Protein AF-A0A3M1RCH9-F1 (afdb_monomer_lite)

Foldseek 3Di:
DVQKDWDWDQDVPPGTDIDIDGPDDPDDPVVRVVVCVVVVDDDDDPDDPVRVVVVVVVPPD

Sequence (61 aa):
LDDYEIMLDEVEGLGSFIEVEKRGEDYGPQELIDFLEGLGVKGSETRSYLEMALEKRAGSV

Radius of gyration: 13.74 Å; chains: 1; bounding box: 33×19×34 Å

Structure (mmCIF, N/CA/C/O backbone):
data_AF-A0A3M1RCH9-F1
#
_entry.id   AF-A0A3M1RCH9-F1
#
loop_
_atom_site.group_PDB
_atom_site.id
_atom_site.type_symbol
_atom_site.label_atom_id
_atom_site.label_alt_id
_atom_site.label_comp_id
_atom_site.label_asym_id
_atom_site.label_entity_id
_ato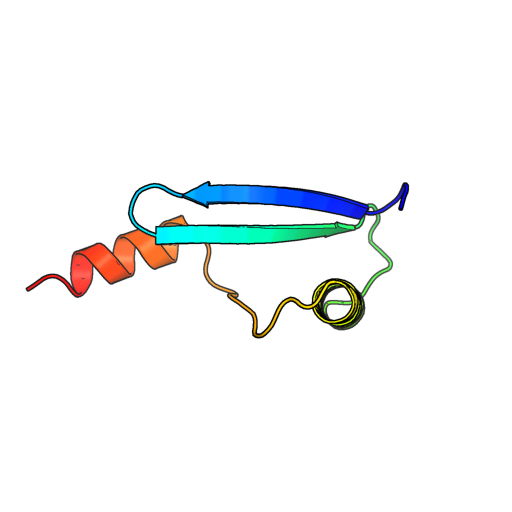m_site.label_seq_id
_atom_site.pdbx_PDB_ins_code
_atom_site.Cartn_x
_atom_site.Cartn_y
_atom_site.Cartn_z
_atom_site.occupancy
_atom_site.B_iso_or_equiv
_atom_site.auth_seq_id
_atom_site.auth_comp_id
_atom_site.auth_asym_id
_atom_site.auth_atom_id
_atom_site.pdbx_PDB_model_num
ATOM 1 N N . LEU A 1 1 ? 9.047 -10.116 -13.549 1.00 61.97 1 LEU A N 1
ATOM 2 C CA . LEU A 1 1 ? 8.561 -10.123 -12.151 1.00 61.97 1 LEU A CA 1
ATOM 3 C C . LEU A 1 1 ? 9.706 -10.273 -11.157 1.00 61.97 1 LEU A C 1
ATOM 5 O O . LEU A 1 1 ? 9.482 -9.957 -10.007 1.00 61.97 1 LEU A O 1
ATOM 9 N N . ASP A 1 2 ? 10.911 -10.688 -11.571 1.00 75.19 2 ASP A N 1
ATOM 10 C CA . ASP A 1 2 ? 12.016 -10.984 -10.640 1.00 75.19 2 ASP A CA 1
ATOM 11 C C . ASP A 1 2 ? 12.496 -9.791 -9.787 1.00 75.19 2 ASP A C 1
ATOM 13 O O . ASP A 1 2 ? 13.102 -9.999 -8.737 1.00 75.19 2 ASP A O 1
ATOM 17 N N . ASP A 1 3 ? 12.178 -8.559 -10.198 1.00 88.12 3 ASP A N 1
ATOM 18 C CA . ASP A 1 3 ? 12.509 -7.335 -9.457 1.00 88.12 3 ASP A CA 1
ATOM 19 C C . ASP A 1 3 ? 11.381 -6.840 -8.541 1.00 88.12 3 ASP A C 1
ATOM 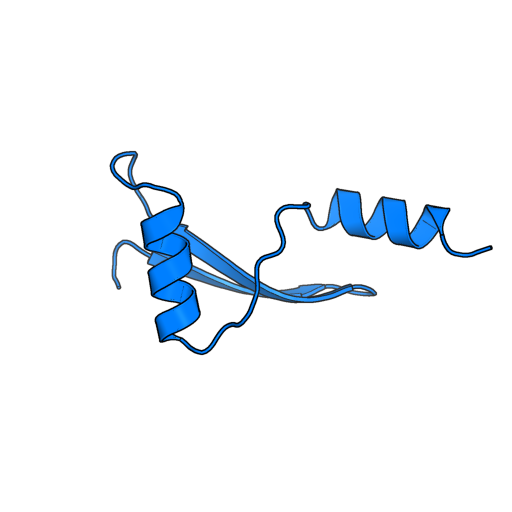21 O O . ASP A 1 3 ? 11.615 -5.917 -7.765 1.00 88.12 3 ASP A O 1
ATOM 25 N N . TYR A 1 4 ? 10.179 -7.422 -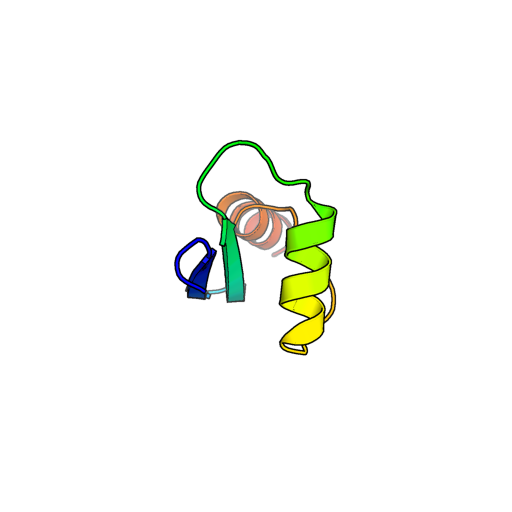8.630 1.00 90.50 4 TYR A N 1
ATOM 26 C CA . TYR A 1 4 ? 9.009 -7.020 -7.847 1.00 90.50 4 TYR A CA 1
ATOM 27 C C . TYR A 1 4 ? 8.717 -8.039 -6.750 1.00 90.50 4 TYR A C 1
ATOM 29 O O . TYR A 1 4 ? 8.558 -9.233 -7.010 1.00 90.50 4 TYR A O 1
ATOM 37 N N . GLU A 1 5 ? 8.586 -7.543 -5.531 1.00 92.94 5 GLU A N 1
ATOM 38 C CA . GLU A 1 5 ? 8.090 -8.280 -4.382 1.00 92.94 5 GLU A CA 1
ATOM 39 C C . GLU A 1 5 ? 6.647 -7.840 -4.132 1.00 92.94 5 GLU A C 1
ATOM 41 O O . GLU A 1 5 ? 6.360 -6.647 -4.070 1.00 92.94 5 GLU A O 1
ATOM 46 N N . ILE A 1 6 ? 5.725 -8.805 -4.098 1.00 93.44 6 ILE A N 1
ATOM 47 C CA . ILE A 1 6 ? 4.293 -8.555 -3.914 1.00 93.44 6 ILE A CA 1
ATOM 48 C C . ILE A 1 6 ? 3.880 -9.201 -2.601 1.00 93.44 6 ILE A C 1
ATOM 50 O O . ILE A 1 6 ? 4.068 -10.409 -2.424 1.00 93.44 6 ILE A O 1
ATOM 54 N N . MET A 1 7 ? 3.267 -8.415 -1.724 1.00 95.50 7 MET A N 1
ATOM 55 C CA . MET A 1 7 ? 2.736 -8.881 -0.449 1.00 95.50 7 MET A CA 1
ATOM 56 C C . MET A 1 7 ? 1.212 -8.803 -0.477 1.00 95.50 7 MET A C 1
ATOM 58 O O . MET A 1 7 ? 0.632 -7.840 -0.977 1.00 95.50 7 MET A O 1
ATOM 62 N N . LEU A 1 8 ? 0.565 -9.859 0.016 1.00 96.12 8 LEU A N 1
ATOM 63 C CA . LEU A 1 8 ? -0.885 -9.948 0.160 1.00 96.12 8 LEU A CA 1
ATOM 64 C C . LEU A 1 8 ? -1.179 -10.095 1.647 1.00 96.12 8 LEU A C 1
ATOM 66 O O . LEU A 1 8 ? -1.025 -11.185 2.205 1.00 96.12 8 LEU A O 1
ATOM 70 N N . ASP A 1 9 ? -1.587 -8.999 2.268 1.00 97.00 9 ASP A N 1
ATOM 71 C CA . ASP A 1 9 ? -1.697 -8.907 3.714 1.00 97.00 9 ASP A CA 1
ATOM 72 C C . ASP A 1 9 ? -3.157 -8.921 4.146 1.00 97.00 9 ASP A C 1
ATOM 74 O O . ASP A 1 9 ? -3.989 -8.184 3.623 1.00 97.00 9 ASP A O 1
ATOM 78 N N . GLU A 1 10 ? -3.459 -9.733 5.155 1.00 97.75 10 GLU A N 1
ATOM 79 C CA . GLU A 1 10 ? -4.719 -9.671 5.888 1.00 97.75 10 GLU A CA 1
ATOM 80 C C . GLU A 1 10 ? -4.426 -9.076 7.265 1.00 97.75 10 GLU A C 1
ATOM 82 O O . GLU A 1 10 ? -3.939 -9.757 8.172 1.00 97.75 10 GLU A O 1
ATOM 87 N N . VAL A 1 11 ? -4.673 -7.777 7.416 1.00 96.88 11 VAL A N 1
ATOM 88 C CA . VAL A 1 11 ? -4.297 -7.033 8.617 1.00 96.88 11 VAL A CA 1
ATOM 89 C C . VAL A 1 11 ? -5.471 -6.998 9.584 1.00 96.88 11 VAL A C 1
ATOM 91 O O . VAL A 1 11 ? -6.529 -6.426 9.295 1.00 96.88 11 VAL A O 1
ATOM 94 N N . GLU A 1 12 ? -5.288 -7.606 10.759 1.00 95.94 12 GLU A N 1
ATOM 95 C CA . GLU A 1 12 ? -6.335 -7.715 11.774 1.00 95.94 12 GLU A CA 1
ATOM 96 C C . GLU A 1 12 ? -6.918 -6.337 12.118 1.00 95.94 12 GLU A C 1
ATOM 98 O O . GLU A 1 12 ? -6.228 -5.413 12.549 1.00 95.94 12 GLU A O 1
ATOM 103 N N . GLY A 1 13 ? -8.226 -6.194 11.910 1.00 95.25 13 GLY A N 1
ATOM 104 C CA . GLY A 1 13 ? -8.939 -4.956 12.193 1.00 95.25 13 GLY A CA 1
ATOM 105 C C . GLY A 1 13 ? -8.765 -3.847 11.150 1.00 95.25 13 GLY A C 1
ATOM 106 O O . GLY A 1 13 ? -9.428 -2.824 11.311 1.00 95.25 13 GLY A O 1
ATOM 107 N N . LEU A 1 14 ? -7.978 -4.018 10.087 1.00 96.12 14 LEU A N 1
ATOM 108 C CA . LEU A 1 14 ? -7.866 -3.047 8.985 1.00 96.12 14 LEU A CA 1
ATOM 109 C C . LEU A 1 14 ? -8.365 -3.604 7.644 1.00 96.12 14 LEU A C 1
ATOM 111 O O . LEU A 1 14 ? -8.903 -2.837 6.851 1.00 96.12 14 LEU A O 1
ATOM 115 N N . GLY A 1 15 ? -8.296 -4.923 7.445 1.00 95.88 15 GLY A N 1
ATOM 116 C CA . GLY A 1 15 ? -8.762 -5.607 6.236 1.00 95.88 15 GLY A CA 1
ATOM 117 C C . GLY A 1 15 ? -7.612 -6.088 5.353 1.00 95.88 15 GLY A C 1
ATOM 118 O O . GLY A 1 15 ? -6.485 -6.229 5.826 1.00 95.88 15 GLY A O 1
ATOM 119 N N . SER A 1 16 ? -7.917 -6.355 4.084 1.00 95.50 16 SER A N 1
ATOM 120 C CA . SER A 1 16 ? -6.961 -6.892 3.114 1.00 95.50 16 SER A CA 1
ATOM 121 C C . SER A 1 16 ? -6.241 -5.784 2.347 1.00 95.50 16 SER A C 1
ATOM 123 O O . SER A 1 16 ? -6.883 -4.852 1.855 1.00 95.50 16 SER A O 1
ATOM 125 N N . PHE A 1 17 ? -4.931 -5.930 2.176 1.00 96.38 17 PHE A N 1
ATOM 126 C CA . PHE A 1 17 ? -4.076 -5.000 1.445 1.00 96.38 17 PHE A CA 1
ATOM 127 C C . PHE A 1 17 ? -3.157 -5.746 0.476 1.00 96.38 17 PHE A C 1
ATOM 129 O O . PHE A 1 17 ? -2.860 -6.930 0.641 1.00 96.38 17 PHE A O 1
ATOM 136 N N . ILE A 1 18 ? -2.728 -5.032 -0.560 1.00 95.44 18 ILE A N 1
ATOM 137 C CA . ILE A 1 18 ? -1.680 -5.466 -1.476 1.00 95.44 18 ILE A CA 1
ATOM 138 C C . ILE A 1 18 ? -0.589 -4.407 -1.471 1.00 95.44 18 ILE A C 1
ATOM 140 O O . ILE A 1 18 ? -0.866 -3.230 -1.702 1.00 95.44 18 ILE A O 1
ATOM 144 N N . GLU A 1 19 ? 0.638 -4.843 -1.233 1.00 94.88 19 GLU A N 1
ATOM 145 C CA . GLU A 1 19 ? 1.824 -4.003 -1.327 1.00 94.88 19 GLU A CA 1
ATOM 146 C C . GLU A 1 19 ? 2.706 -4.500 -2.467 1.00 94.88 19 GLU A C 1
ATOM 148 O O . GLU A 1 19 ? 2.734 -5.693 -2.793 1.00 94.88 19 GLU A O 1
ATOM 153 N N . VAL A 1 20 ? 3.415 -3.565 -3.094 1.00 93.31 20 VAL A N 1
ATOM 154 C CA . VAL A 1 20 ? 4.450 -3.889 -4.064 1.00 93.31 20 VAL A CA 1
ATOM 155 C C . VAL A 1 20 ? 5.707 -3.104 -3.737 1.00 93.31 20 VAL A C 1
ATOM 157 O O . VAL A 1 20 ? 5.675 -1.886 -3.572 1.00 93.31 20 VAL A O 1
ATOM 160 N N . GLU A 1 21 ? 6.825 -3.809 -3.700 1.00 92.06 21 GLU A N 1
ATOM 161 C CA . GLU A 1 21 ? 8.150 -3.218 -3.633 1.00 92.06 21 GLU A CA 1
ATOM 162 C C . GLU A 1 21 ? 8.942 -3.636 -4.867 1.00 92.06 21 GLU A C 1
ATOM 164 O O . GLU A 1 21 ? 8.821 -4.760 -5.355 1.00 92.06 21 GLU A O 1
ATOM 169 N N . LYS A 1 22 ? 9.772 -2.732 -5.386 1.00 92.38 22 LYS A N 1
ATOM 170 C CA . LYS A 1 22 ? 10.731 -3.053 -6.443 1.00 92.38 22 LYS A CA 1
ATOM 171 C C . LYS A 1 22 ? 12.141 -2.980 -5.874 1.00 92.38 22 LYS A C 1
ATOM 173 O O . LYS A 1 22 ? 12.470 -2.073 -5.111 1.00 92.38 22 LYS A O 1
ATOM 178 N N . ARG A 1 23 ? 12.988 -3.942 -6.234 1.00 88.38 23 ARG A N 1
ATOM 179 C CA . ARG A 1 23 ? 14.400 -3.962 -5.831 1.00 88.38 23 ARG A CA 1
ATOM 180 C C . ARG A 1 23 ? 15.211 -2.952 -6.643 1.00 88.38 23 ARG A C 1
ATOM 182 O O . ARG A 1 23 ? 15.016 -2.805 -7.846 1.00 88.38 23 ARG A O 1
ATOM 189 N N . GLY A 1 24 ? 16.179 -2.316 -5.984 1.00 85.50 24 GLY A N 1
ATOM 190 C CA . GLY A 1 24 ? 17.041 -1.289 -6.576 1.00 85.50 24 GLY A CA 1
ATOM 191 C C . GLY A 1 24 ? 16.538 0.132 -6.317 1.00 85.50 24 GLY A C 1
ATOM 192 O O . GLY A 1 24 ? 15.475 0.329 -5.745 1.00 85.50 24 GLY A O 1
ATOM 193 N N . GLU A 1 25 ? 17.330 1.127 -6.707 1.00 77.75 25 GLU A N 1
ATOM 194 C CA . GLU A 1 25 ? 17.035 2.549 -6.444 1.00 77.75 25 GLU A CA 1
ATOM 195 C C . GLU A 1 25 ? 16.486 3.286 -7.679 1.00 77.75 25 GLU A C 1
ATOM 197 O O . GLU A 1 25 ? 16.091 4.444 -7.585 1.00 77.75 25 GLU A O 1
ATOM 202 N N . ASP A 1 26 ? 16.450 2.622 -8.84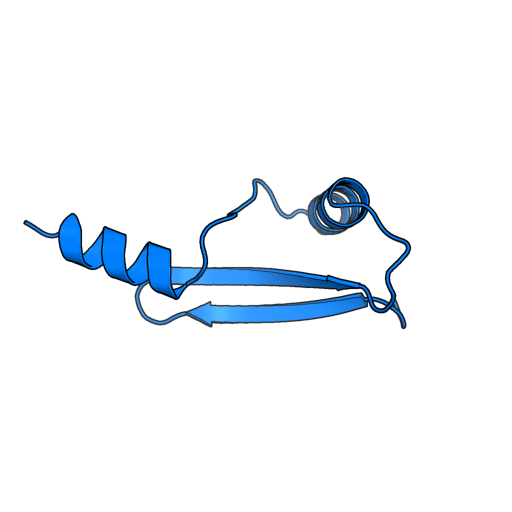0 1.00 84.19 26 ASP A N 1
ATOM 203 C CA . ASP A 1 26 ? 16.061 3.223 -10.121 1.00 84.19 26 ASP A CA 1
ATOM 204 C C . ASP A 1 26 ? 14.598 2.902 -10.465 1.00 84.19 26 ASP A C 1
ATOM 206 O O . ASP A 1 26 ? 14.285 2.134 -11.382 1.00 84.19 26 ASP A O 1
ATOM 210 N N . TYR A 1 27 ? 13.683 3.423 -9.647 1.00 85.81 27 TYR A N 1
ATOM 211 C CA . TYR A 1 27 ? 12.258 3.464 -9.965 1.00 85.81 27 TYR A CA 1
ATOM 212 C C . TYR A 1 27 ? 11.561 4.639 -9.285 1.00 85.81 27 TYR A C 1
ATOM 214 O O . TYR A 1 27 ? 11.972 5.128 -8.233 1.00 85.81 27 TYR A O 1
ATOM 222 N N . GLY A 1 28 ? 10.485 5.104 -9.915 1.00 88.62 28 GLY A N 1
ATOM 223 C CA . GLY A 1 28 ? 9.619 6.140 -9.365 1.00 88.62 28 GLY A CA 1
ATOM 224 C C . GLY A 1 28 ? 8.344 5.550 -8.755 1.00 88.62 28 GLY A C 1
ATOM 225 O O . GLY A 1 28 ? 7.904 4.482 -9.183 1.00 88.62 28 GLY A O 1
ATOM 226 N N . PRO A 1 29 ? 7.670 6.268 -7.839 1.00 88.00 29 PRO A N 1
ATOM 227 C CA . PRO A 1 29 ? 6.393 5.829 -7.270 1.00 88.00 29 PRO A CA 1
ATOM 228 C C . PRO A 1 29 ? 5.318 5.523 -8.324 1.00 88.00 29 PRO A C 1
ATOM 230 O O . PRO A 1 29 ? 4.530 4.600 -8.148 1.00 88.00 29 PRO A O 1
ATOM 233 N N . GLN A 1 30 ? 5.307 6.261 -9.442 1.00 91.19 30 GLN A N 1
ATOM 234 C CA . GLN A 1 30 ? 4.327 6.062 -10.514 1.00 91.19 30 GLN A CA 1
ATOM 235 C C . GLN A 1 30 ? 4.447 4.684 -11.174 1.00 91.19 30 GLN A C 1
ATOM 237 O O . GLN A 1 30 ? 3.436 4.092 -11.523 1.00 91.19 30 GLN A O 1
ATOM 242 N N . GLU A 1 31 ? 5.660 4.141 -11.290 1.00 92.19 31 GLU A N 1
ATOM 243 C CA . GLU A 1 31 ? 5.876 2.817 -11.882 1.00 92.19 31 GLU A CA 1
ATOM 244 C C . GLU A 1 31 ? 5.210 1.712 -11.047 1.00 92.19 31 GLU A C 1
ATOM 246 O O . GLU A 1 31 ? 4.626 0.780 -11.597 1.00 92.19 31 GLU A O 1
ATOM 251 N N . LEU A 1 32 ? 5.255 1.834 -9.715 1.00 91.88 32 LEU A N 1
ATOM 252 C CA . LEU A 1 32 ? 4.580 0.905 -8.807 1.00 91.88 32 LEU A CA 1
ATOM 253 C C . LEU A 1 32 ? 3.057 1.053 -8.869 1.00 91.88 32 LEU A C 1
ATOM 255 O O . LEU A 1 32 ? 2.341 0.054 -8.840 1.00 91.88 32 LEU A O 1
ATOM 259 N N . ILE A 1 33 ? 2.564 2.290 -8.983 1.00 91.44 33 ILE A N 1
ATOM 260 C CA 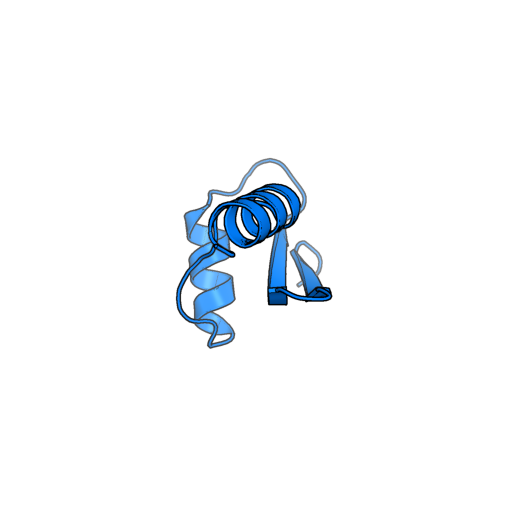. ILE A 1 33 ? 1.131 2.573 -9.123 1.00 91.44 33 ILE A CA 1
ATOM 261 C C . ILE A 1 33 ? 0.600 1.960 -10.421 1.00 91.44 33 ILE A C 1
ATOM 263 O O . ILE A 1 33 ? -0.368 1.205 -10.375 1.00 91.44 33 ILE A O 1
ATOM 267 N N . ASP A 1 34 ? 1.265 2.202 -11.552 1.00 92.75 34 ASP A N 1
ATOM 268 C CA . ASP A 1 34 ? 0.868 1.658 -12.856 1.00 92.75 34 ASP A CA 1
ATOM 269 C C . ASP A 1 34 ? 0.878 0.118 -12.844 1.00 92.75 34 ASP A C 1
ATOM 271 O O . ASP A 1 34 ? -0.001 -0.530 -13.421 1.00 92.75 34 ASP A O 1
ATOM 275 N N . PHE A 1 35 ? 1.849 -0.487 -12.148 1.00 92.25 35 PHE A N 1
ATOM 276 C CA . PHE A 1 35 ? 1.909 -1.934 -11.952 1.00 92.25 35 PHE A CA 1
ATOM 277 C C . PHE A 1 35 ? 0.699 -2.461 -11.164 1.00 92.25 35 PHE A C 1
ATOM 279 O O . PHE A 1 35 ? 0.050 -3.415 -11.600 1.00 92.25 35 PHE A O 1
ATOM 286 N N . LEU A 1 36 ? 0.361 -1.830 -10.036 1.00 93.00 36 LEU A N 1
ATOM 287 C CA . LEU A 1 36 ? -0.799 -2.197 -9.215 1.00 93.00 36 LEU A CA 1
ATOM 288 C C . LEU A 1 36 ? -2.122 -2.005 -9.972 1.00 93.00 36 LEU A C 1
ATOM 290 O O . LEU A 1 36 ? -2.990 -2.880 -9.928 1.00 93.00 36 LEU A O 1
ATOM 294 N N . GLU A 1 37 ? -2.270 -0.909 -10.717 1.00 93.88 37 GLU A N 1
ATOM 295 C CA . GLU A 1 37 ? -3.440 -0.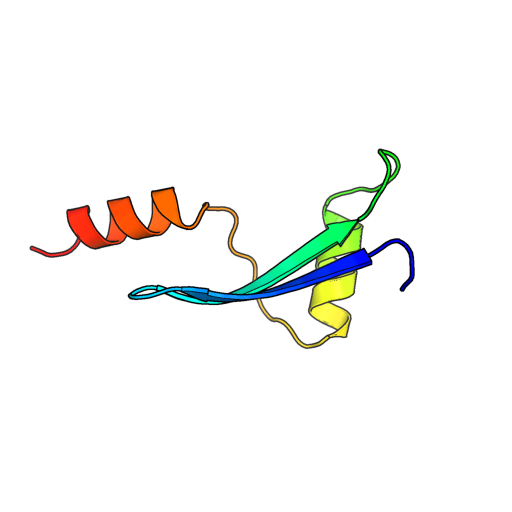670 -11.570 1.00 93.88 37 GLU A CA 1
ATOM 296 C C . GLU A 1 37 ? -3.573 -1.745 -12.658 1.00 93.88 37 GLU A C 1
ATOM 298 O O . GLU A 1 37 ? -4.677 -2.230 -12.924 1.00 93.88 37 GLU A O 1
ATOM 303 N N . GLY A 1 38 ? -2.452 -2.195 -13.233 1.00 93.88 38 GLY A N 1
ATOM 304 C CA . GLY A 1 38 ? -2.404 -3.318 -14.171 1.00 93.88 38 GLY A CA 1
ATOM 305 C C . GLY A 1 38 ? -2.881 -4.650 -13.575 1.00 93.88 38 GLY A C 1
ATOM 306 O O . GLY A 1 38 ? -3.425 -5.485 -14.299 1.00 93.88 38 GLY A O 1
ATOM 307 N N . LEU A 1 39 ? -2.747 -4.834 -12.256 1.00 91.75 39 LEU A N 1
ATOM 308 C CA . LEU A 1 39 ? -3.298 -5.976 -11.512 1.00 91.75 39 LEU A CA 1
ATOM 309 C C . LEU A 1 39 ? -4.782 -5.801 -11.143 1.00 91.75 39 LEU A C 1
ATOM 311 O O . LEU A 1 39 ? -5.393 -6.714 -10.586 1.00 91.75 39 LEU A O 1
ATOM 315 N N . GLY A 1 40 ? -5.385 -4.654 -11.467 1.00 94.31 40 GLY A N 1
ATOM 316 C CA . GLY A 1 40 ? -6.778 -4.333 -11.159 1.00 94.31 40 GLY A CA 1
ATOM 317 C C . GLY A 1 40 ? -6.993 -3.726 -9.771 1.00 94.31 40 GLY A C 1
ATOM 318 O O . GLY A 1 40 ? -8.146 -3.575 -9.354 1.00 94.31 40 GLY A O 1
ATOM 319 N N . VAL A 1 41 ? -5.917 -3.366 -9.065 1.00 93.00 41 VAL A N 1
ATOM 320 C CA . VAL A 1 41 ? -5.987 -2.633 -7.796 1.00 93.00 41 VAL A CA 1
ATOM 321 C C . VAL A 1 41 ? -6.489 -1.218 -8.071 1.00 93.00 41 VAL A C 1
ATOM 323 O O . VAL A 1 41 ? -6.150 -0.608 -9.084 1.00 93.00 41 VAL A O 1
ATOM 326 N N . LYS A 1 42 ? -7.345 -0.699 -7.189 1.00 88.81 42 LYS A N 1
ATOM 327 C CA . LYS A 1 42 ? -7.914 0.646 -7.315 1.00 88.81 42 LYS A CA 1
ATOM 328 C C . LYS A 1 42 ? -7.622 1.459 -6.069 1.00 88.81 42 LYS A C 1
ATOM 330 O O . LYS A 1 42 ? -7.929 1.016 -4.966 1.00 88.81 42 LYS A O 1
ATOM 335 N N . GLY A 1 43 ? -7.150 2.683 -6.281 1.00 87.06 43 GLY A N 1
ATOM 336 C CA . GLY A 1 43 ? -6.749 3.576 -5.201 1.00 87.06 43 GLY A CA 1
ATOM 337 C C . GLY A 1 43 ? -5.391 3.199 -4.615 1.00 87.06 43 GLY A C 1
ATOM 338 O O . GLY A 1 43 ? -4.801 2.181 -4.967 1.00 87.06 43 GLY A O 1
ATOM 339 N N . SER A 1 44 ? -4.902 4.052 -3.725 1.00 87.88 44 SER A N 1
ATOM 340 C CA . SER A 1 44 ? -3.661 3.843 -2.991 1.00 87.88 44 SER A CA 1
ATOM 341 C C . SER A 1 44 ? -3.855 4.230 -1.531 1.00 87.88 44 SER A C 1
ATOM 343 O O . SER A 1 44 ? -4.629 5.134 -1.209 1.00 87.88 44 SER A O 1
ATOM 345 N N . GLU A 1 45 ? -3.145 3.529 -0.655 1.00 92.94 45 GLU A N 1
ATOM 346 C CA . GLU A 1 45 ? -3.031 3.857 0.758 1.00 92.94 45 GLU A CA 1
ATOM 347 C C . GLU A 1 45 ? -1.570 4.199 1.039 1.00 92.94 45 GLU A C 1
ATOM 349 O O . GLU A 1 45 ? -0.683 3.389 0.793 1.00 92.94 45 GLU A O 1
ATOM 354 N N . THR A 1 46 ? -1.312 5.422 1.495 1.00 92.06 46 THR A N 1
ATOM 355 C CA . THR A 1 46 ? 0.051 5.894 1.787 1.00 92.06 46 THR A CA 1
ATOM 356 C C . THR A 1 46 ? 0.384 5.828 3.272 1.00 92.06 46 THR A C 1
ATOM 358 O O . THR A 1 46 ? 1.543 6.014 3.635 1.00 92.06 46 THR A O 1
ATOM 361 N N . ARG A 1 47 ? -0.619 5.629 4.139 1.00 95.88 47 ARG A N 1
ATOM 362 C CA . ARG A 1 47 ? -0.418 5.431 5.577 1.00 95.88 47 ARG A CA 1
ATOM 363 C C . ARG A 1 47 ? 0.050 4.004 5.829 1.00 95.88 47 ARG A C 1
ATOM 365 O O . ARG A 1 47 ? -0.481 3.052 5.266 1.00 95.88 47 ARG A O 1
ATOM 372 N N . SER A 1 48 ? 0.981 3.848 6.756 1.00 96.75 48 SER A N 1
ATOM 373 C CA . SER A 1 48 ? 1.352 2.543 7.296 1.00 96.75 48 SER A CA 1
ATOM 374 C C . SER A 1 48 ? 0.190 1.892 8.058 1.00 96.75 48 SER A C 1
ATOM 376 O O . SER A 1 48 ? -0.689 2.571 8.604 1.00 96.75 48 SER A O 1
ATOM 378 N N . TYR A 1 49 ? 0.229 0.564 8.207 1.00 97.19 49 TYR A N 1
ATOM 379 C CA . TYR A 1 49 ? -0.715 -0.161 9.067 1.00 97.19 49 TYR A CA 1
ATOM 380 C C . TYR A 1 49 ? -0.756 0.388 10.500 1.00 97.19 49 TYR A C 1
ATOM 382 O O . TYR A 1 49 ? -1.822 0.441 11.114 1.00 97.19 49 TYR A O 1
ATOM 390 N N . LEU A 1 50 ? 0.381 0.855 11.029 1.00 97.19 50 LEU A N 1
ATOM 391 C CA . LEU A 1 50 ? 0.445 1.465 12.357 1.00 97.19 50 LEU A CA 1
ATOM 392 C C . LEU A 1 50 ? -0.356 2.770 12.428 1.00 97.19 50 LEU A C 1
ATOM 394 O O . LEU A 1 50 ? -1.137 2.954 13.361 1.00 97.19 50 LEU A O 1
ATOM 398 N N . GLU A 1 51 ? -0.182 3.667 11.457 1.00 97.69 51 GLU A N 1
ATOM 399 C CA . GLU A 1 51 ? -0.925 4.931 11.398 1.00 97.69 51 GLU A CA 1
ATOM 400 C C . GLU A 1 51 ? -2.429 4.675 11.287 1.00 97.69 51 GLU A C 1
ATOM 402 O O . GLU A 1 51 ? -3.204 5.222 12.073 1.00 97.69 51 GLU A O 1
ATOM 407 N N . MET A 1 52 ? -2.842 3.763 10.403 1.00 97.31 52 MET A N 1
ATOM 408 C CA . MET A 1 52 ? -4.251 3.391 10.258 1.00 97.31 52 MET A CA 1
ATOM 409 C C . MET A 1 52 ? -4.833 2.778 11.537 1.00 97.31 52 MET A C 1
ATOM 411 O O . MET A 1 52 ? -5.958 3.103 11.930 1.00 97.31 52 MET A O 1
ATOM 415 N N . ALA A 1 53 ? -4.076 1.923 12.229 1.00 96.12 53 ALA A N 1
ATOM 416 C CA . ALA A 1 53 ? -4.503 1.343 13.499 1.00 96.12 53 ALA A CA 1
ATOM 417 C C . ALA A 1 53 ? -4.675 2.417 14.589 1.00 96.12 53 ALA A C 1
ATOM 419 O O . ALA A 1 53 ? -5.651 2.387 15.348 1.00 96.12 53 ALA A O 1
ATOM 420 N N . LEU A 1 54 ? -3.759 3.389 14.659 1.00 96.56 54 LEU A N 1
ATOM 421 C CA . LEU A 1 54 ? -3.835 4.505 15.604 1.00 96.56 54 LEU A CA 1
ATOM 422 C C . LEU A 1 54 ? -5.019 5.431 15.306 1.00 96.56 54 LEU A C 1
ATOM 424 O O . LEU A 1 54 ? -5.742 5.798 16.234 1.00 96.56 54 LEU A O 1
ATOM 428 N N . GLU A 1 55 ? -5.263 5.762 14.039 1.00 95.44 55 GLU A N 1
ATOM 429 C CA . GLU A 1 55 ? -6.413 6.571 13.623 1.00 95.44 55 GLU A CA 1
ATOM 430 C C . GLU A 1 55 ? -7.739 5.870 13.919 1.00 95.44 55 GLU A C 1
ATOM 432 O O . GLU A 1 55 ? -8.647 6.479 14.488 1.00 95.44 55 GLU A O 1
ATOM 437 N N . LYS A 1 56 ? -7.843 4.569 13.623 1.00 92.81 56 LYS A N 1
ATOM 438 C CA . LYS A 1 56 ? -9.037 3.779 13.944 1.00 92.81 56 LYS A CA 1
ATOM 439 C C . LYS A 1 56 ? -9.310 3.758 15.447 1.00 92.81 56 LYS A C 1
ATOM 441 O O . LYS A 1 56 ? -10.462 3.887 15.870 1.00 92.81 56 LYS A O 1
ATOM 446 N N . ARG A 1 57 ? -8.259 3.638 16.263 1.00 91.94 57 ARG A N 1
ATOM 447 C CA . ARG A 1 57 ? -8.366 3.707 17.725 1.00 91.94 57 ARG A CA 1
ATOM 448 C C . ARG A 1 57 ? -8.790 5.097 18.206 1.00 91.94 57 ARG A C 1
ATOM 450 O O . ARG A 1 57 ? -9.573 5.180 19.144 1.00 91.94 57 ARG A O 1
ATOM 457 N N . ALA A 1 58 ? -8.292 6.165 17.587 1.00 89.50 58 ALA A N 1
ATOM 458 C CA . ALA A 1 58 ? -8.641 7.540 17.943 1.00 89.50 58 ALA A CA 1
ATOM 459 C C . ALA A 1 58 ? -10.064 7.939 17.503 1.00 89.50 58 ALA A C 1
ATOM 461 O O . ALA A 1 58 ? -10.700 8.746 18.175 1.00 89.50 58 ALA A O 1
ATOM 462 N N . GLY A 1 59 ? -10.563 7.375 16.397 1.00 75.75 59 GLY A N 1
ATOM 463 C CA . GLY A 1 59 ? -11.900 7.639 15.850 1.00 75.75 59 GLY A CA 1
ATOM 464 C C . GLY A 1 59 ? -13.029 6.771 16.420 1.00 75.75 59 GLY A C 1
ATOM 465 O O . GLY A 1 59 ? -14.195 7.047 16.152 1.00 75.75 59 GLY A O 1
ATOM 466 N N . SER A 1 60 ? -12.708 5.736 17.200 1.00 60.38 60 SER A N 1
ATOM 467 C CA . SER A 1 60 ? -13.693 4.908 17.907 1.00 60.38 60 SER A CA 1
ATOM 468 C C . SER A 1 60 ? -14.099 5.589 19.222 1.00 60.38 60 SER A C 1
ATOM 470 O O . SER A 1 60 ? -13.559 5.262 20.279 1.00 60.38 60 SER A O 1
ATOM 472 N N . VAL A 1 61 ? -15.007 6.568 19.140 1.00 44.62 61 VAL A N 1
ATOM 473 C CA . VAL A 1 61 ? -15.714 7.170 20.289 1.00 44.62 61 VAL A CA 1
ATOM 474 C C . VAL A 1 61 ? -17.138 6.637 20.340 1.00 44.62 61 VAL A C 1
ATOM 476 O O . VAL A 1 61 ? -17.787 6.628 19.270 1.00 44.62 61 VAL A O 1
#

pLDDT: mean 90.36, std 9.44, range [44.62, 97.75]

Secondary structure (DSSP, 8-state):
-TTEEEEEEEETTTEEEEEEEESSS---HHHHHHHHHHTT--S---S-HHHHHHHHHHH--